Protein AF-A0A183JP90-F1 (afdb_monomer_lite)

Structure (mmCIF, N/CA/C/O backbone):
data_AF-A0A183JP90-F1
#
_entry.id   AF-A0A183JP90-F1
#
loop_
_atom_site.group_PDB
_atom_site.id
_atom_site.type_symbol
_atom_site.label_atom_id
_atom_site.label_alt_id
_atom_site.label_comp_id
_atom_site.label_asym_id
_atom_site.label_entity_id
_atom_site.label_seq_id
_atom_site.pdbx_PDB_ins_code
_atom_site.Cartn_x
_atom_site.Cartn_y
_atom_site.Cartn_z
_atom_site.occupancy
_atom_site.B_iso_or_equiv
_atom_site.auth_seq_id
_atom_site.auth_comp_id
_atom_site.auth_asym_id
_atom_site.auth_atom_id
_atom_site.pdbx_PDB_model_num
ATOM 1 N N . MET A 1 1 ? -12.881 -5.130 -2.004 1.00 90.31 1 MET A N 1
ATOM 2 C CA . MET A 1 1 ? -11.404 -5.110 -1.885 1.00 90.31 1 MET A CA 1
ATOM 3 C C . MET A 1 1 ? -10.787 -6.417 -2.361 1.00 90.31 1 MET A C 1
ATOM 5 O O . MET A 1 1 ? -10.060 -6.362 -3.336 1.00 90.31 1 MET A O 1
ATOM 9 N N . GLN A 1 2 ? -11.065 -7.565 -1.726 1.00 93.50 2 GLN A N 1
ATOM 10 C CA . GLN A 1 2 ? -10.444 -8.856 -2.083 1.00 93.50 2 GLN A CA 1
ATOM 11 C C . GLN A 1 2 ? -10.656 -9.222 -3.563 1.00 93.50 2 GLN A C 1
ATOM 13 O O . GLN A 1 2 ? -9.685 -9.434 -4.275 1.00 93.50 2 GLN A O 1
ATOM 18 N N . GLU A 1 3 ? -11.896 -9.174 -4.060 1.00 93.62 3 GLU A N 1
ATOM 19 C CA . GLU A 1 3 ? -12.197 -9.424 -5.482 1.00 93.62 3 GLU A CA 1
ATOM 20 C C . GLU A 1 3 ? -11.465 -8.458 -6.428 1.00 93.62 3 GLU A C 1
ATOM 22 O O . GLU A 1 3 ? -10.952 -8.864 -7.465 1.00 93.62 3 GLU A O 1
ATOM 27 N N . GLN A 1 4 ? -11.346 -7.181 -6.047 1.00 93.50 4 GLN A N 1
ATOM 28 C CA . GLN A 1 4 ? -10.624 -6.186 -6.846 1.00 93.50 4 GLN A CA 1
ATOM 29 C C . GLN A 1 4 ? -9.112 -6.442 -6.860 1.00 93.50 4 GLN A C 1
ATOM 31 O O . GLN A 1 4 ? -8.483 -6.248 -7.894 1.00 93.50 4 GLN A O 1
ATOM 36 N N . LEU A 1 5 ? -8.526 -6.878 -5.738 1.00 93.38 5 LEU A N 1
ATOM 37 C CA . LEU A 1 5 ? -7.118 -7.284 -5.669 1.00 93.38 5 LEU A CA 1
ATOM 38 C C . LEU A 1 5 ? -6.859 -8.544 -6.497 1.00 93.38 5 LEU A C 1
ATOM 40 O O . LEU A 1 5 ? -5.834 -8.611 -7.167 1.00 93.38 5 LEU A O 1
ATOM 44 N N . ALA A 1 6 ? -7.784 -9.508 -6.476 1.00 94.12 6 ALA A N 1
ATOM 45 C CA . ALA A 1 6 ? -7.700 -10.715 -7.293 1.00 94.12 6 ALA A CA 1
ATOM 46 C C . ALA A 1 6 ? -7.742 -10.379 -8.791 1.00 94.12 6 ALA A C 1
ATOM 48 O O . ALA A 1 6 ? -6.836 -10.780 -9.514 1.00 94.12 6 ALA A O 1
ATOM 49 N N . SER A 1 7 ? -8.715 -9.565 -9.226 1.00 95.56 7 SER A N 1
ATOM 50 C CA . SER A 1 7 ? -8.798 -9.071 -10.611 1.00 95.56 7 SER A CA 1
ATOM 51 C C . SER A 1 7 ? -7.534 -8.312 -11.010 1.00 95.56 7 SER A C 1
ATOM 53 O O . SER A 1 7 ? -6.961 -8.572 -12.058 1.00 95.56 7 SER A O 1
ATOM 55 N N . LEU A 1 8 ? -7.044 -7.407 -10.153 1.00 93.50 8 LEU A N 1
ATOM 56 C CA . LEU A 1 8 ? -5.834 -6.635 -10.440 1.00 93.50 8 LEU A CA 1
ATOM 57 C C . LEU A 1 8 ? -4.599 -7.533 -10.588 1.00 93.50 8 LEU A C 1
ATOM 59 O O . LEU A 1 8 ? -3.815 -7.326 -11.509 1.00 93.50 8 LEU A O 1
ATOM 63 N N . ALA A 1 9 ? -4.402 -8.489 -9.676 1.00 93.50 9 ALA A N 1
ATOM 64 C CA . ALA A 1 9 ? -3.244 -9.377 -9.705 1.00 93.50 9 ALA A CA 1
ATOM 65 C C . ALA A 1 9 ? -3.252 -10.278 -10.948 1.00 93.50 9 ALA A C 1
ATOM 67 O O . ALA A 1 9 ? -2.206 -10.438 -11.573 1.00 93.50 9 ALA A O 1
ATOM 68 N N . ASP A 1 10 ? -4.421 -10.808 -11.316 1.00 94.00 10 ASP A N 1
ATOM 69 C CA . ASP A 1 10 ? -4.608 -11.628 -12.515 1.00 94.00 10 ASP A CA 1
ATOM 70 C C . ASP A 1 10 ? -4.379 -10.819 -13.802 1.00 94.00 10 ASP A C 1
ATOM 72 O O . ASP A 1 10 ? -3.589 -11.211 -14.661 1.00 94.00 10 ASP A O 1
ATOM 76 N N . GLU A 1 11 ? -4.981 -9.630 -13.901 1.00 94.00 11 GLU A N 1
ATOM 77 C CA . GLU A 1 11 ? -4.802 -8.733 -15.047 1.00 94.00 11 GLU A CA 1
ATOM 78 C C . GLU A 1 11 ? -3.339 -8.325 -15.241 1.00 94.00 11 GLU A C 1
ATOM 80 O O . GLU A 1 11 ? -2.861 -8.258 -16.372 1.00 94.00 11 GLU A O 1
ATOM 85 N N . MET A 1 12 ? -2.626 -8.025 -14.151 1.00 91.25 12 MET A N 1
ATOM 86 C CA . MET A 1 12 ? -1.220 -7.629 -14.208 1.00 91.25 12 MET A CA 1
ATOM 87 C C . MET A 1 12 ? -0.303 -8.797 -14.591 1.00 91.25 12 MET A C 1
ATOM 89 O O . MET A 1 12 ? 0.654 -8.600 -15.332 1.00 91.25 12 MET A O 1
ATOM 93 N N . GLU A 1 13 ? -0.589 -10.021 -14.147 1.00 90.88 13 GLU A N 1
ATOM 94 C CA . GLU A 1 13 ? 0.207 -11.203 -14.506 1.00 90.88 13 GLU A CA 1
ATOM 95 C C . GLU A 1 13 ? 0.180 -11.504 -16.011 1.00 90.88 13 GLU A C 1
ATOM 97 O O . GLU A 1 13 ? 1.189 -11.929 -16.574 1.00 90.88 13 GLU A O 1
ATOM 102 N N . HIS A 1 14 ? -0.938 -11.211 -16.673 1.00 89.62 14 HIS A N 1
ATOM 103 C CA . HIS A 1 14 ? -1.120 -11.443 -18.105 1.00 89.62 14 HIS A CA 1
ATOM 104 C C . HIS A 1 14 ? -0.705 -10.252 -18.985 1.00 89.62 14 HIS A C 1
ATOM 106 O O . HIS A 1 14 ? -0.924 -10.276 -20.199 1.00 89.62 14 HIS A O 1
ATOM 112 N N . MET A 1 15 ? -0.109 -9.201 -18.413 1.00 89.69 15 MET A N 1
ATOM 113 C CA . MET A 1 15 ? 0.368 -8.067 -19.202 1.00 89.69 15 MET A CA 1
ATOM 114 C C . MET A 1 15 ? 1.579 -8.447 -20.060 1.00 89.69 15 MET A C 1
ATOM 116 O O . MET A 1 15 ? 2.548 -9.031 -19.576 1.00 89.69 15 MET A O 1
ATOM 120 N N . ASP A 1 16 ? 1.562 -8.043 -21.332 1.00 87.44 16 ASP A N 1
ATOM 121 C CA . ASP A 1 16 ? 2.736 -8.162 -22.195 1.00 87.44 16 ASP A CA 1
ATOM 122 C C . ASP A 1 16 ? 3.803 -7.140 -21.775 1.00 87.44 16 ASP A C 1
ATOM 124 O O . ASP A 1 16 ? 3.613 -5.924 -21.869 1.00 87.44 16 ASP A O 1
ATOM 128 N N . THR A 1 17 ? 4.933 -7.653 -21.287 1.00 89.94 17 THR A N 1
ATOM 129 C CA . THR A 1 17 ? 6.035 -6.853 -20.739 1.00 89.94 17 THR A CA 1
ATOM 130 C C . THR A 1 17 ? 7.253 -6.779 -21.661 1.00 89.94 17 THR A C 1
ATOM 132 O O . THR A 1 17 ? 8.272 -6.193 -21.289 1.00 89.94 17 THR A O 1
ATOM 135 N N . VAL A 1 18 ? 7.185 -7.361 -22.867 1.00 88.44 18 VAL A N 1
ATOM 136 C CA . VAL A 1 18 ? 8.340 -7.509 -23.774 1.00 88.44 18 VAL A CA 1
ATOM 137 C C . VAL A 1 18 ? 8.953 -6.162 -24.172 1.00 88.44 18 VAL A C 1
ATOM 139 O O . VAL A 1 18 ? 10.169 -6.064 -24.331 1.00 88.44 18 VAL A O 1
ATOM 142 N N . SER A 1 19 ? 8.136 -5.114 -24.290 1.00 90.56 19 SER A N 1
ATOM 143 C CA . SER A 1 19 ? 8.577 -3.767 -24.675 1.00 90.56 19 SER A CA 1
ATOM 144 C C . SER A 1 19 ? 9.138 -2.929 -23.519 1.00 90.56 19 SER A C 1
ATOM 146 O O . SER A 1 19 ? 9.597 -1.810 -23.744 1.00 90.56 19 SER A O 1
ATOM 148 N N . TRP A 1 20 ? 9.101 -3.431 -22.282 1.00 93.69 20 TRP A N 1
ATOM 149 C CA . TRP A 1 20 ? 9.455 -2.654 -21.094 1.00 93.69 20 TRP A CA 1
ATOM 150 C C . TRP A 1 20 ? 10.930 -2.787 -20.713 1.00 93.69 20 TRP A C 1
ATOM 152 O O . TRP A 1 20 ? 11.571 -3.828 -20.897 1.00 93.69 20 TRP A O 1
ATOM 162 N N . SER A 1 21 ? 11.459 -1.738 -20.078 1.00 94.88 21 SER A N 1
ATOM 163 C CA . SER A 1 21 ? 12.803 -1.765 -19.506 1.00 94.88 21 SER A CA 1
ATOM 164 C C . SER A 1 21 ? 12.927 -2.832 -18.408 1.00 94.88 21 SER A C 1
ATOM 166 O O . SER A 1 21 ? 11.944 -3.310 -17.831 1.00 94.88 21 SER A O 1
ATOM 168 N N . ALA A 1 22 ? 14.163 -3.215 -18.082 1.00 94.38 22 ALA A N 1
ATOM 169 C CA . ALA A 1 22 ? 14.412 -4.124 -16.964 1.00 94.38 22 ALA A CA 1
ATOM 170 C C . ALA A 1 22 ? 13.919 -3.544 -15.623 1.00 94.38 22 ALA A C 1
ATOM 172 O O . ALA A 1 22 ? 13.416 -4.290 -14.785 1.00 94.38 22 ALA A O 1
ATOM 173 N N . VAL A 1 23 ? 14.017 -2.220 -15.437 1.00 95.00 23 VAL A N 1
ATOM 174 C CA . VAL A 1 23 ? 13.545 -1.531 -14.225 1.00 95.00 23 VAL A CA 1
ATOM 175 C C . VAL A 1 23 ? 12.019 -1.579 -14.146 1.00 95.00 23 VAL A C 1
ATOM 177 O O . VAL A 1 23 ? 11.482 -1.986 -13.120 1.00 95.00 23 VAL A O 1
ATOM 180 N N . ALA A 1 24 ? 11.318 -1.263 -15.238 1.00 9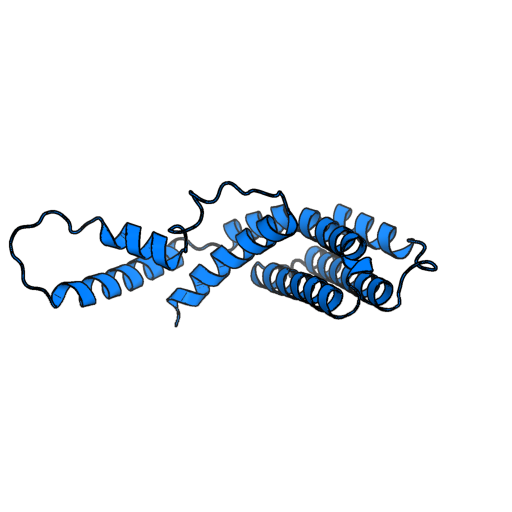4.31 24 ALA A N 1
ATOM 181 C CA . ALA A 1 24 ? 9.859 -1.321 -15.290 1.00 94.31 24 ALA A CA 1
ATOM 182 C C . ALA A 1 24 ? 9.318 -2.735 -15.033 1.00 94.31 24 ALA A C 1
ATOM 184 O O . ALA A 1 24 ? 8.385 -2.899 -14.248 1.00 94.31 24 ALA A O 1
ATOM 185 N N . ARG A 1 25 ? 9.935 -3.768 -15.628 1.00 95.06 25 ARG A N 1
ATOM 186 C CA . ARG A 1 25 ? 9.566 -5.174 -15.381 1.00 95.06 25 ARG A CA 1
ATOM 187 C C . ARG A 1 25 ? 9.783 -5.587 -13.932 1.00 95.06 25 ARG A C 1
ATOM 189 O O . ARG A 1 25 ? 8.914 -6.229 -13.351 1.00 95.06 25 ARG A O 1
ATOM 196 N N . PHE A 1 26 ? 10.907 -5.189 -13.337 1.00 95.38 26 PHE A N 1
ATOM 197 C CA . PHE A 1 26 ? 11.171 -5.445 -11.923 1.00 95.38 26 PHE A CA 1
ATOM 198 C C . PHE A 1 26 ? 10.089 -4.823 -11.034 1.00 95.38 26 PHE A C 1
ATOM 200 O O . PHE A 1 26 ? 9.496 -5.513 -10.207 1.00 95.38 26 PHE A O 1
ATOM 207 N N . VAL A 1 27 ? 9.782 -3.540 -11.238 1.00 95.31 27 VAL A N 1
ATOM 208 C CA . VAL A 1 27 ? 8.772 -2.845 -10.433 1.00 95.31 27 VAL A CA 1
ATOM 209 C C . VAL A 1 27 ? 7.384 -3.434 -10.652 1.00 95.31 27 VAL A C 1
ATOM 211 O O . VAL A 1 27 ? 6.648 -3.618 -9.688 1.00 95.31 27 VAL A O 1
ATOM 214 N N . HIS A 1 28 ? 7.036 -3.797 -11.885 1.00 95.12 28 HIS A N 1
ATOM 215 C CA . HIS A 1 28 ? 5.794 -4.501 -12.177 1.00 95.12 28 HIS A CA 1
ATOM 216 C C . HIS A 1 28 ? 5.665 -5.790 -11.351 1.00 95.12 28 HIS A C 1
ATOM 218 O O . HIS A 1 28 ? 4.675 -5.953 -10.638 1.00 95.12 28 HIS A O 1
ATOM 224 N N . CYS A 1 29 ? 6.686 -6.655 -11.363 1.00 95.38 29 CYS A N 1
ATOM 225 C CA . CYS A 1 29 ? 6.699 -7.872 -10.548 1.00 95.38 29 CYS A CA 1
ATOM 226 C C . CYS A 1 29 ? 6.542 -7.566 -9.051 1.00 95.38 29 CYS A C 1
ATOM 228 O O . CYS A 1 29 ? 5.784 -8.250 -8.364 1.00 95.38 29 CYS A O 1
ATOM 230 N N . GLN A 1 30 ? 7.196 -6.514 -8.546 1.00 96.50 30 GLN A N 1
ATOM 231 C CA . GLN A 1 30 ? 7.054 -6.092 -7.150 1.00 96.50 30 GLN A CA 1
ATOM 232 C C . GLN A 1 30 ? 5.623 -5.654 -6.816 1.00 96.50 30 GLN A C 1
ATOM 234 O O . GLN A 1 30 ? 5.093 -6.038 -5.774 1.00 96.50 30 GLN A O 1
ATOM 239 N N . VAL A 1 31 ? 4.968 -4.881 -7.689 1.00 95.69 31 VAL A N 1
ATOM 240 C CA . VAL A 1 31 ? 3.577 -4.451 -7.469 1.00 95.69 31 VAL A CA 1
ATOM 241 C C . VAL A 1 31 ? 2.623 -5.650 -7.505 1.00 95.69 31 VAL A C 1
ATOM 243 O O . VAL A 1 31 ? 1.752 -5.744 -6.642 1.00 95.69 31 VAL A O 1
ATOM 246 N N . VAL A 1 32 ? 2.814 -6.597 -8.432 1.00 96.06 32 VAL A N 1
ATOM 247 C CA . VAL A 1 32 ? 2.040 -7.854 -8.475 1.00 96.06 32 VAL A CA 1
ATOM 248 C C . VAL A 1 32 ? 2.217 -8.646 -7.181 1.00 96.06 32 VAL A C 1
ATOM 250 O O . VAL A 1 32 ? 1.238 -9.113 -6.598 1.00 96.06 32 VAL A O 1
ATOM 253 N N . GLN A 1 33 ? 3.450 -8.754 -6.684 1.00 96.12 33 GLN A N 1
ATOM 254 C CA . GLN A 1 33 ? 3.730 -9.462 -5.440 1.00 96.12 33 GLN A CA 1
ATOM 255 C C . GLN A 1 33 ? 3.079 -8.780 -4.230 1.00 96.12 33 GLN A C 1
ATOM 257 O O . GLN A 1 33 ? 2.496 -9.466 -3.391 1.00 96.12 33 GLN A O 1
ATOM 262 N N . HIS A 1 34 ? 3.107 -7.445 -4.157 1.00 96.12 34 HIS A N 1
ATOM 263 C CA . HIS A 1 34 ? 2.389 -6.697 -3.122 1.00 96.12 34 HIS A CA 1
ATOM 264 C C . HIS A 1 34 ? 0.873 -6.900 -3.204 1.00 96.12 34 HIS A C 1
ATOM 266 O O . HIS A 1 34 ? 0.236 -7.083 -2.170 1.00 96.12 34 HIS A O 1
ATOM 272 N N . ALA A 1 35 ? 0.287 -6.910 -4.406 1.00 96.44 35 ALA A N 1
ATOM 273 C CA . ALA A 1 35 ? -1.142 -7.163 -4.584 1.00 96.44 35 ALA A CA 1
ATOM 274 C C . ALA A 1 35 ? -1.537 -8.575 -4.111 1.00 96.44 35 ALA A C 1
ATOM 276 O O . ALA A 1 35 ? -2.548 -8.734 -3.424 1.00 96.44 35 ALA A O 1
ATOM 277 N N . ARG A 1 36 ? -0.713 -9.587 -4.416 1.00 96.38 36 ARG A N 1
ATOM 278 C CA . ARG A 1 36 ? -0.911 -10.979 -3.978 1.00 96.38 36 ARG A CA 1
ATOM 279 C C . ARG A 1 36 ? -0.781 -11.151 -2.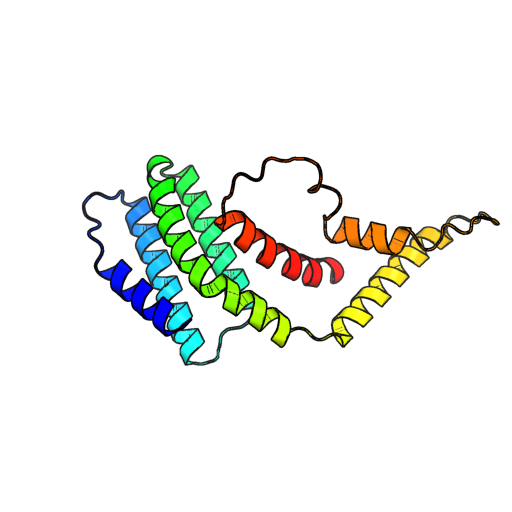470 1.00 96.38 36 ARG A C 1
ATOM 281 O O . ARG A 1 36 ? -1.660 -11.751 -1.858 1.00 96.38 36 ARG A O 1
ATOM 288 N N . ASP A 1 37 ? 0.272 -10.600 -1.870 1.00 96.81 37 ASP A N 1
ATOM 289 C CA . ASP A 1 37 ? 0.446 -10.631 -0.414 1.00 96.81 37 ASP A CA 1
ATOM 290 C C . ASP A 1 37 ? -0.714 -9.906 0.284 1.00 96.81 37 ASP A C 1
ATOM 292 O O . ASP A 1 37 ? -1.302 -10.437 1.226 1.00 96.81 37 ASP A O 1
ATOM 296 N N . CYS A 1 38 ? -1.136 -8.754 -0.250 1.00 96.00 38 CYS A N 1
ATOM 297 C CA . CYS A 1 38 ? -2.290 -8.018 0.261 1.00 96.00 38 CYS A CA 1
ATOM 298 C C . CYS A 1 38 ? -3.569 -8.848 0.210 1.00 96.00 38 CYS A C 1
ATOM 300 O O . CYS A 1 38 ? -4.339 -8.854 1.170 1.00 96.00 38 CYS A O 1
ATOM 302 N N . LEU A 1 39 ? -3.810 -9.541 -0.905 1.00 96.62 39 LEU A N 1
ATOM 303 C CA . LEU A 1 39 ? -4.966 -10.412 -1.064 1.00 96.62 39 LEU A CA 1
ATOM 304 C C . LEU A 1 39 ? -4.928 -11.556 -0.050 1.00 96.62 39 LEU A C 1
ATOM 306 O O . LEU A 1 39 ? -5.919 -11.789 0.639 1.00 96.62 39 LEU A O 1
ATOM 310 N N . GLN A 1 40 ? -3.787 -12.231 0.086 1.00 96.81 40 GLN A N 1
ATOM 311 C CA . GLN A 1 40 ? -3.621 -13.328 1.035 1.00 96.81 40 GLN A CA 1
ATOM 312 C C . GLN A 1 40 ? -3.840 -12.858 2.477 1.00 96.81 40 GLN A C 1
ATOM 314 O O . GLN A 1 40 ? -4.598 -13.474 3.223 1.00 96.81 40 GLN A O 1
ATOM 319 N N . LYS A 1 41 ? -3.233 -11.733 2.869 1.00 95.56 41 LYS A N 1
ATOM 320 C CA . LYS A 1 41 ? -3.429 -11.119 4.189 1.00 95.56 41 LYS A CA 1
ATOM 321 C C . LYS A 1 41 ? -4.891 -10.747 4.419 1.00 95.56 41 LYS A C 1
ATOM 323 O O . LYS A 1 41 ? -5.410 -10.992 5.506 1.00 95.56 41 LYS A O 1
ATOM 328 N N . ALA A 1 42 ? -5.562 -10.197 3.405 1.00 94.44 42 ALA A N 1
ATOM 329 C CA . ALA A 1 42 ? -6.970 -9.823 3.479 1.00 94.44 42 ALA A CA 1
ATOM 330 C C . ALA A 1 42 ? -7.895 -11.032 3.621 1.00 94.44 42 ALA A C 1
ATOM 332 O O . ALA A 1 42 ? -8.882 -10.948 4.344 1.00 94.44 42 ALA A O 1
ATOM 333 N N . LEU A 1 43 ? -7.607 -12.144 2.943 1.00 95.06 43 LEU A N 1
ATOM 334 C CA . LEU A 1 43 ? -8.368 -13.392 3.077 1.00 95.06 43 LEU A CA 1
ATOM 335 C C . LEU A 1 43 ? -8.160 -14.040 4.451 1.00 95.06 43 LEU A C 1
ATOM 337 O O . LEU A 1 43 ? -9.103 -14.582 5.018 1.00 95.06 43 LEU A O 1
ATOM 341 N N . SER A 1 44 ? -6.958 -13.921 5.014 1.00 95.00 44 SER A N 1
ATOM 342 C CA . SER A 1 44 ? -6.624 -14.433 6.348 1.00 95.00 44 SER A CA 1
ATOM 343 C C . SER A 1 44 ? -7.046 -13.512 7.501 1.00 95.00 44 SER A C 1
ATOM 345 O O . SER A 1 44 ? -6.822 -13.860 8.657 1.00 95.00 44 SER A O 1
ATOM 347 N N . GLY A 1 45 ? -7.599 -12.324 7.222 1.00 91.75 45 GLY A N 1
ATOM 348 C CA . GLY A 1 45 ? -7.958 -11.342 8.255 1.00 91.75 45 GLY A CA 1
ATOM 349 C C . GLY A 1 45 ? -6.761 -10.740 9.006 1.00 91.75 45 GLY A C 1
ATOM 350 O O . GLY A 1 45 ? -6.911 -10.297 10.137 1.00 91.75 45 GLY A O 1
ATOM 351 N N . LEU A 1 46 ? -5.569 -10.727 8.397 1.00 92.62 46 LEU A N 1
ATOM 352 C CA . LEU A 1 46 ? -4.306 -10.265 9.003 1.00 92.62 46 LEU A CA 1
ATOM 353 C C . LEU A 1 46 ? -3.891 -8.855 8.550 1.00 92.62 46 LEU A C 1
ATOM 355 O O . LEU A 1 46 ? -2.721 -8.480 8.653 1.00 92.62 46 LEU A O 1
ATOM 359 N N . VAL A 1 47 ? -4.822 -8.098 7.976 1.00 92.19 47 VAL A N 1
ATOM 360 C CA . VAL A 1 47 ? -4.575 -6.732 7.509 1.00 92.19 47 VAL A CA 1
ATOM 361 C C . VAL A 1 47 ? -4.753 -5.772 8.679 1.00 92.19 47 VAL A C 1
ATOM 363 O O . VAL A 1 47 ? -5.776 -5.822 9.353 1.00 92.19 47 VAL A O 1
ATOM 366 N N . THR A 1 48 ? -3.771 -4.896 8.881 1.00 89.50 48 THR A N 1
ATOM 367 C CA . THR A 1 48 ? -3.772 -3.842 9.909 1.00 89.50 48 THR A CA 1
ATOM 368 C C . THR A 1 48 ? -3.472 -2.479 9.285 1.00 89.50 48 THR A C 1
ATOM 370 O O . THR A 1 48 ? -2.969 -2.409 8.156 1.00 89.50 48 THR A O 1
ATOM 373 N N . CYS A 1 49 ? -3.706 -1.378 10.006 1.00 85.00 49 CYS A N 1
ATOM 374 C CA . CYS A 1 49 ? -3.320 -0.045 9.513 1.00 85.00 49 CYS A CA 1
ATOM 375 C C . CYS A 1 49 ? -1.818 0.054 9.241 1.00 85.00 49 CYS A C 1
ATOM 377 O O . CYS A 1 49 ? -1.389 0.600 8.222 1.00 85.00 49 CYS A O 1
ATOM 379 N N . ARG A 1 50 ? -1.012 -0.539 10.129 1.00 82.94 50 ARG A N 1
ATOM 380 C CA . ARG A 1 50 ? 0.445 -0.587 9.990 1.00 82.94 50 ARG A CA 1
ATOM 381 C C . ARG A 1 50 ? 0.874 -1.312 8.715 1.00 82.94 50 ARG A C 1
ATOM 383 O O . ARG A 1 50 ? 1.772 -0.840 8.027 1.00 82.94 50 ARG A O 1
ATOM 390 N N . TYR A 1 51 ? 0.212 -2.414 8.373 1.00 89.50 51 TYR A N 1
ATOM 391 C CA . TYR A 1 51 ? 0.493 -3.143 7.138 1.00 89.50 51 TYR A CA 1
ATOM 392 C C . TYR A 1 51 ? 0.259 -2.279 5.889 1.00 89.50 51 TYR A C 1
ATOM 394 O O . TYR A 1 51 ? 1.121 -2.213 5.011 1.00 89.50 51 TYR A O 1
ATOM 402 N N . PHE A 1 52 ? -0.875 -1.572 5.813 1.00 88.44 52 PHE A N 1
ATOM 403 C CA . PHE A 1 52 ? -1.153 -0.678 4.685 1.00 88.44 52 PHE A CA 1
ATOM 404 C C . PHE A 1 52 ? -0.174 0.495 4.604 1.00 88.44 52 PHE A C 1
ATOM 406 O O . PHE A 1 52 ? 0.207 0.895 3.500 1.00 88.44 52 PHE A O 1
ATOM 413 N N . TYR A 1 53 ? 0.262 1.021 5.749 1.00 83.19 53 TYR A N 1
ATOM 414 C CA . TYR A 1 53 ? 1.295 2.049 5.805 1.00 83.19 53 TYR A CA 1
ATOM 415 C C . TYR A 1 53 ? 2.628 1.540 5.238 1.00 83.19 53 TYR A C 1
ATOM 417 O O . TYR A 1 53 ? 3.156 2.136 4.298 1.00 83.19 53 TYR A O 1
ATOM 425 N N . GLU A 1 54 ? 3.133 0.407 5.736 1.00 87.12 54 GLU A N 1
ATOM 426 C CA . GLU A 1 54 ? 4.402 -0.185 5.284 1.00 87.12 54 GLU A CA 1
ATOM 427 C C . GLU A 1 54 ? 4.358 -0.515 3.784 1.00 87.12 54 GLU A C 1
ATOM 429 O O . GLU A 1 54 ? 5.299 -0.236 3.041 1.00 87.12 54 GLU A O 1
ATOM 434 N N . MET A 1 55 ? 3.229 -1.036 3.296 1.00 90.12 55 MET A N 1
ATOM 435 C CA . MET A 1 55 ? 3.021 -1.268 1.867 1.00 90.12 55 MET A CA 1
ATOM 436 C C . MET A 1 55 ? 3.084 0.028 1.053 1.00 90.12 55 MET A C 1
ATOM 438 O O . MET A 1 55 ? 3.764 0.082 0.030 1.00 90.12 55 MET A O 1
ATOM 442 N N . THR A 1 56 ? 2.392 1.075 1.498 1.00 86.81 56 THR A N 1
ATOM 443 C CA . THR A 1 56 ? 2.346 2.369 0.803 1.00 86.81 56 THR A CA 1
ATOM 444 C C . THR A 1 56 ? 3.726 3.036 0.764 1.00 86.81 56 THR A C 1
ATOM 446 O O . THR A 1 56 ? 4.107 3.625 -0.252 1.00 86.81 56 THR A O 1
ATOM 449 N N . GLU A 1 57 ? 4.513 2.898 1.833 1.00 86.25 57 GLU A N 1
ATOM 450 C CA . GLU A 1 57 ? 5.897 3.370 1.895 1.00 86.25 57 GLU A CA 1
ATOM 451 C C . GLU A 1 57 ? 6.797 2.608 0.911 1.00 86.25 57 GLU A C 1
ATOM 453 O O . GLU A 1 57 ? 7.525 3.227 0.132 1.00 86.25 57 GLU A O 1
ATOM 458 N N . ASN A 1 58 ? 6.705 1.276 0.887 1.00 90.94 58 ASN A N 1
ATOM 459 C CA . ASN A 1 58 ? 7.470 0.438 -0.038 1.00 90.94 58 ASN A CA 1
ATOM 460 C C . ASN A 1 58 ? 7.151 0.771 -1.502 1.00 90.94 58 ASN A C 1
ATOM 462 O O . ASN A 1 58 ? 8.057 0.938 -2.318 1.00 90.94 58 ASN A O 1
ATOM 466 N N . LEU A 1 59 ? 5.869 0.950 -1.827 1.00 91.81 59 LEU A N 1
ATOM 467 C CA . LEU A 1 59 ? 5.431 1.368 -3.158 1.00 91.81 59 LEU A CA 1
ATOM 468 C C . LEU A 1 59 ? 5.948 2.766 -3.532 1.00 91.81 59 LEU A C 1
ATOM 470 O O . LEU A 1 59 ? 6.340 2.990 -4.675 1.00 91.81 59 LEU A O 1
ATOM 474 N N . SER A 1 60 ? 5.991 3.699 -2.577 1.00 88.88 60 SER A N 1
ATOM 475 C CA . SER A 1 60 ? 6.530 5.048 -2.803 1.00 88.88 60 SER A CA 1
ATOM 476 C C . SER A 1 60 ? 8.040 5.021 -3.059 1.00 88.88 60 SER A C 1
ATOM 478 O O . SER A 1 60 ? 8.517 5.696 -3.972 1.00 88.88 60 SER A O 1
ATOM 480 N N . LYS A 1 61 ? 8.783 4.191 -2.313 1.00 90.44 61 LYS A N 1
ATOM 481 C CA . LYS A 1 61 ? 10.219 3.957 -2.534 1.00 90.44 61 LYS A CA 1
ATOM 482 C C . LYS A 1 61 ? 10.489 3.381 -3.923 1.00 90.44 61 LYS A C 1
ATOM 484 O O . LYS A 1 61 ? 11.349 3.898 -4.621 1.00 90.44 61 LYS A O 1
ATOM 489 N N . LEU A 1 62 ? 9.693 2.409 -4.382 1.00 93.19 62 LEU A N 1
ATOM 490 C CA . LEU A 1 62 ? 9.823 1.856 -5.739 1.00 93.19 62 LEU A CA 1
ATOM 491 C C . LEU A 1 62 ? 9.664 2.924 -6.833 1.00 93.19 62 LEU A C 1
ATOM 493 O O . LEU A 1 62 ? 10.389 2.899 -7.831 1.00 93.19 62 LEU A O 1
ATOM 497 N N . VAL A 1 63 ? 8.735 3.870 -6.660 1.00 91.50 63 VAL A N 1
ATOM 498 C CA . VAL A 1 63 ? 8.557 4.988 -7.603 1.00 91.50 63 VAL A CA 1
ATOM 499 C C . VAL A 1 63 ? 9.775 5.916 -7.589 1.00 91.50 63 VAL A C 1
ATOM 501 O O . VAL A 1 63 ? 10.235 6.323 -8.655 1.00 91.50 63 VAL A O 1
ATOM 504 N N . GLU A 1 64 ? 10.325 6.237 -6.417 1.00 90.25 64 GLU A N 1
ATOM 505 C CA . GLU A 1 64 ? 11.506 7.104 -6.315 1.00 90.25 64 GLU A CA 1
ATOM 506 C C . GLU A 1 64 ? 12.771 6.431 -6.873 1.00 90.25 64 GLU A C 1
ATOM 508 O O . GLU A 1 64 ? 13.511 7.033 -7.652 1.00 90.25 64 GLU A O 1
ATOM 513 N N . ASP A 1 65 ? 12.971 5.148 -6.581 1.00 93.50 65 ASP A N 1
ATOM 514 C CA . ASP A 1 65 ? 14.072 4.351 -7.130 1.00 93.50 65 ASP A CA 1
ATOM 515 C C . ASP A 1 65 ? 13.978 4.246 -8.656 1.00 93.50 65 ASP A C 1
ATOM 517 O O . ASP A 1 65 ? 14.983 4.310 -9.363 1.00 93.50 65 ASP A O 1
ATOM 521 N N . THR A 1 66 ? 12.762 4.145 -9.198 1.00 93.75 66 THR A N 1
ATOM 522 C CA . THR A 1 66 ? 12.550 4.206 -10.650 1.00 93.75 66 THR A CA 1
ATOM 523 C C . THR A 1 66 ? 12.958 5.570 -11.197 1.00 93.75 66 THR A C 1
ATOM 525 O O . THR A 1 66 ? 13.566 5.639 -12.258 1.00 93.75 66 THR A O 1
ATOM 528 N N . ARG A 1 67 ? 12.695 6.665 -10.475 1.00 91.75 67 ARG A N 1
ATOM 529 C CA . ARG A 1 67 ? 12.969 8.023 -10.967 1.00 91.75 67 ARG A CA 1
ATOM 530 C C . ARG A 1 67 ? 14.465 8.253 -11.121 1.00 91.75 67 ARG A C 1
ATOM 532 O O . ARG A 1 67 ? 14.886 8.917 -12.062 1.00 91.75 67 ARG A O 1
ATOM 539 N N . THR A 1 68 ? 15.250 7.699 -10.203 1.00 93.50 68 THR A N 1
ATOM 540 C CA . THR A 1 68 ? 16.712 7.811 -10.224 1.00 93.50 68 THR A CA 1
ATOM 541 C C . THR A 1 68 ? 17.362 6.898 -11.263 1.00 93.50 68 THR A C 1
ATOM 543 O O . THR A 1 68 ? 18.411 7.248 -11.799 1.00 93.50 68 THR A O 1
ATOM 546 N N . ARG A 1 69 ? 16.756 5.742 -11.568 1.00 94.38 69 ARG A N 1
ATOM 547 C CA . ARG A 1 69 ? 17.351 4.715 -12.440 1.00 94.38 69 ARG A CA 1
ATOM 548 C C . ARG A 1 69 ? 16.845 4.728 -13.880 1.00 94.38 69 ARG A C 1
ATOM 550 O O . ARG A 1 69 ? 17.601 4.371 -14.775 1.00 94.38 69 ARG A O 1
ATOM 557 N N . ASP A 1 70 ? 15.577 5.066 -14.088 1.00 94.06 70 ASP A N 1
ATOM 558 C CA . ASP A 1 70 ? 14.886 4.996 -15.377 1.00 94.06 70 ASP A CA 1
ATOM 559 C C . ASP A 1 70 ? 13.656 5.925 -15.394 1.00 94.06 70 ASP A C 1
ATOM 561 O O . ASP A 1 70 ? 12.507 5.504 -15.216 1.00 94.06 70 ASP A O 1
ATOM 565 N 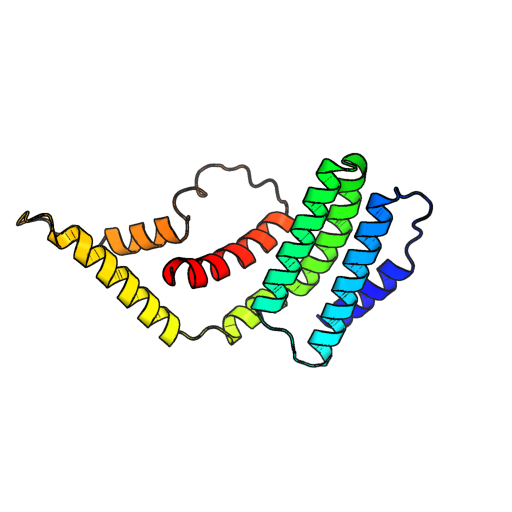N . ALA A 1 71 ? 13.910 7.223 -15.573 1.00 93.75 71 ALA A N 1
ATOM 566 C CA . ALA A 1 71 ? 12.880 8.25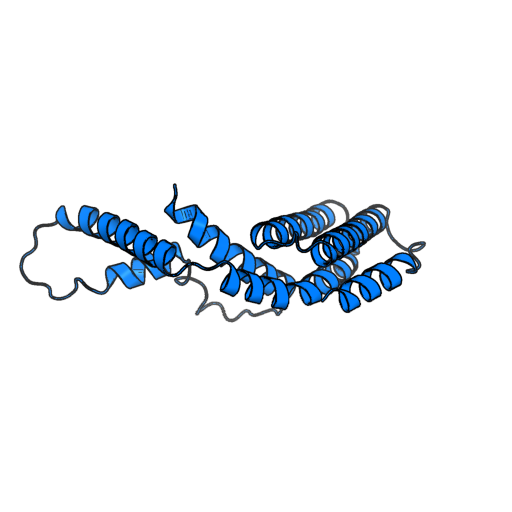8 -15.516 1.00 93.75 71 ALA A CA 1
ATOM 567 C C . ALA A 1 71 ? 11.789 8.095 -16.592 1.00 93.75 71 ALA A C 1
ATOM 569 O O . ALA A 1 71 ? 10.636 8.452 -16.341 1.00 93.75 71 ALA A O 1
ATOM 570 N N . ASP A 1 72 ? 12.116 7.512 -17.747 1.00 93.56 72 ASP A N 1
ATOM 571 C CA . ASP A 1 72 ? 11.170 7.301 -18.849 1.00 93.56 72 ASP A CA 1
ATOM 572 C C . ASP A 1 72 ? 10.095 6.260 -18.497 1.00 93.56 72 ASP A C 1
ATOM 574 O O . ASP A 1 72 ? 8.961 6.336 -18.974 1.00 93.56 72 ASP A O 1
ATOM 578 N N . SER A 1 73 ? 10.406 5.333 -17.585 1.00 93.31 73 SER A N 1
ATOM 579 C CA . SER A 1 73 ? 9.470 4.315 -17.093 1.00 93.31 73 SER A CA 1
ATOM 580 C C . SER A 1 73 ? 8.549 4.802 -15.969 1.00 93.31 73 SER A C 1
ATOM 582 O O . SER A 1 73 ? 7.614 4.091 -15.587 1.00 93.31 73 SER A O 1
ATOM 584 N N . ILE A 1 74 ? 8.754 6.013 -15.435 1.00 93.00 74 ILE A N 1
ATOM 585 C CA . ILE A 1 74 ? 7.955 6.553 -14.323 1.00 93.00 74 ILE A CA 1
ATOM 586 C C . ILE A 1 74 ? 6.450 6.596 -14.606 1.00 93.00 74 ILE A C 1
ATOM 588 O O . ILE A 1 74 ? 5.690 6.151 -13.742 1.00 93.00 74 ILE A O 1
ATOM 592 N N . PRO A 1 75 ? 5.969 7.086 -15.766 1.00 91.94 75 PRO A N 1
ATOM 593 C CA . PRO A 1 75 ? 4.533 7.142 -16.041 1.00 91.94 75 PRO A CA 1
ATOM 594 C C . PRO A 1 75 ? 3.873 5.758 -15.988 1.00 91.94 75 PRO A C 1
ATOM 596 O O . PRO A 1 75 ? 2.767 5.603 -15.461 1.00 91.94 75 PRO A O 1
ATOM 599 N N . LEU A 1 76 ? 4.580 4.739 -16.482 1.00 93.00 76 LEU A N 1
ATOM 600 C CA . LEU A 1 76 ? 4.131 3.351 -16.466 1.00 93.00 76 LEU A CA 1
ATOM 601 C C . LEU A 1 76 ? 4.104 2.794 -15.035 1.00 93.00 76 LEU A C 1
ATOM 603 O O . LEU A 1 76 ? 3.075 2.296 -14.581 1.00 93.00 76 LEU A O 1
ATOM 607 N N . VAL A 1 77 ? 5.198 2.956 -14.289 1.00 92.62 77 VAL A N 1
ATOM 608 C CA . VAL A 1 77 ? 5.314 2.492 -12.898 1.00 92.62 77 VAL A CA 1
ATOM 609 C C . VAL A 1 77 ? 4.267 3.140 -11.989 1.00 92.62 77 VAL A C 1
ATOM 611 O O . VAL A 1 77 ? 3.580 2.447 -11.234 1.00 92.62 77 VAL A O 1
ATOM 614 N N . VAL A 1 78 ? 4.079 4.458 -12.096 1.00 90.81 78 VAL A N 1
ATOM 615 C CA . VAL A 1 78 ? 3.059 5.190 -11.330 1.00 90.81 78 VAL A CA 1
ATOM 616 C C . VAL A 1 78 ? 1.659 4.661 -11.635 1.00 90.81 78 VAL A C 1
ATOM 618 O O . VAL A 1 78 ? 0.822 4.615 -10.733 1.00 90.81 78 VAL A O 1
ATOM 621 N N . THR A 1 79 ? 1.398 4.217 -12.867 1.00 91.25 79 THR A N 1
ATOM 622 C CA . THR A 1 79 ? 0.107 3.627 -13.239 1.00 91.25 79 THR A CA 1
ATOM 623 C C . THR A 1 79 ? -0.166 2.343 -12.452 1.00 91.25 79 THR A C 1
ATOM 625 O O . THR A 1 79 ? -1.242 2.217 -11.867 1.00 91.25 79 THR A O 1
ATOM 628 N N . PHE A 1 80 ? 0.802 1.427 -12.352 1.00 92.69 80 PHE A N 1
ATOM 629 C CA . PHE A 1 80 ? 0.649 0.191 -11.568 1.00 92.69 80 PHE A CA 1
ATOM 630 C C . PHE A 1 80 ? 0.426 0.471 -10.086 1.00 92.69 80 PHE A C 1
ATOM 632 O O . PHE A 1 80 ? -0.543 -0.003 -9.490 1.00 92.69 80 PHE A O 1
ATOM 639 N N . VAL A 1 81 ? 1.290 1.303 -9.506 1.00 91.88 81 VAL A N 1
ATOM 640 C CA . VAL A 1 81 ? 1.231 1.640 -8.084 1.00 91.88 81 VAL A CA 1
ATOM 641 C C . VAL A 1 81 ? -0.094 2.324 -7.743 1.00 91.88 81 VAL A C 1
ATOM 643 O O . VAL A 1 81 ? -0.748 1.978 -6.759 1.00 91.88 81 VAL A O 1
ATOM 646 N N . ARG A 1 82 ? -0.550 3.256 -8.587 1.00 88.62 82 ARG A N 1
ATOM 647 C CA . ARG A 1 82 ? -1.817 3.964 -8.385 1.00 88.62 82 ARG A CA 1
ATOM 648 C C . ARG A 1 82 ? -3.021 3.025 -8.425 1.00 88.62 82 ARG A C 1
ATOM 650 O O . ARG A 1 82 ? -3.941 3.223 -7.635 1.00 88.62 82 ARG A O 1
ATOM 657 N N . ARG A 1 83 ? -3.036 2.028 -9.317 1.00 92.31 83 ARG A N 1
ATOM 658 C CA . ARG A 1 83 ? -4.125 1.036 -9.388 1.00 92.31 83 ARG A CA 1
ATOM 659 C C . ARG A 1 83 ? -4.244 0.245 -8.086 1.00 92.31 83 ARG A C 1
ATOM 661 O O . ARG A 1 83 ? -5.350 0.122 -7.567 1.00 92.31 83 ARG A O 1
ATOM 668 N N . LEU A 1 84 ? -3.123 -0.215 -7.527 1.00 92.31 84 LEU A N 1
ATOM 669 C CA . LEU A 1 84 ? -3.112 -0.922 -6.244 1.00 92.31 84 LEU A CA 1
ATOM 670 C C . LEU A 1 84 ? -3.560 -0.013 -5.089 1.00 92.31 84 LEU A C 1
ATOM 672 O O . LEU A 1 84 ? -4.460 -0.373 -4.329 1.00 92.31 84 LEU A O 1
ATOM 676 N N . LEU A 1 85 ? -2.999 1.197 -5.001 1.00 88.19 85 LEU A N 1
ATOM 677 C CA . LEU A 1 85 ? -3.341 2.158 -3.948 1.00 88.19 85 LEU A CA 1
ATOM 678 C C . LEU A 1 85 ? -4.818 2.557 -3.965 1.00 88.19 85 LEU A C 1
ATOM 680 O O . LEU A 1 85 ? -5.424 2.717 -2.911 1.00 88.19 85 LEU A O 1
ATOM 684 N N . LEU A 1 86 ? -5.424 2.666 -5.149 1.00 87.88 86 LEU A N 1
ATOM 685 C CA . LEU A 1 86 ? -6.852 2.944 -5.294 1.00 87.88 86 LEU A CA 1
ATOM 686 C C . LEU A 1 86 ? -7.740 1.874 -4.651 1.00 87.88 86 LEU A C 1
ATOM 688 O O . LEU A 1 86 ? -8.753 2.212 -4.039 1.00 87.88 86 LEU A O 1
ATOM 692 N N . ILE A 1 87 ? -7.364 0.600 -4.773 1.00 89.81 87 ILE A N 1
ATOM 693 C CA . ILE A 1 87 ? -8.132 -0.514 -4.208 1.00 89.81 87 ILE A CA 1
ATOM 694 C C . ILE A 1 87 ? -8.040 -0.514 -2.680 1.00 89.81 87 ILE A C 1
ATOM 696 O O . ILE A 1 87 ? -9.048 -0.746 -2.008 1.00 89.81 87 ILE A O 1
ATOM 700 N N . ILE A 1 88 ? -6.856 -0.227 -2.127 1.00 88.62 88 ILE A N 1
ATOM 701 C CA . ILE A 1 88 ? -6.629 -0.259 -0.675 1.00 88.62 88 ILE A CA 1
ATOM 702 C C . ILE A 1 88 ? -7.004 1.049 0.036 1.00 88.62 88 ILE A C 1
ATOM 704 O O . ILE A 1 88 ? -7.233 1.021 1.240 1.00 88.62 88 ILE A O 1
ATOM 708 N N . ALA A 1 89 ? -7.136 2.179 -0.670 1.00 84.25 89 ALA A N 1
ATOM 709 C CA . ALA A 1 89 ? -7.343 3.498 -0.057 1.00 84.25 89 ALA A CA 1
ATOM 710 C C . ALA A 1 89 ? -8.567 3.566 0.870 1.00 84.25 89 ALA A C 1
ATOM 712 O O . ALA A 1 89 ? -8.487 4.071 1.988 1.00 84.25 89 ALA A O 1
ATOM 713 N N . ARG A 1 90 ? -9.724 3.066 0.418 1.00 83.62 90 ARG A N 1
ATOM 714 C CA . ARG A 1 90 ? -10.947 3.066 1.236 1.00 83.62 90 ARG A CA 1
ATOM 715 C C . ARG A 1 90 ? -10.871 2.053 2.391 1.00 83.62 90 ARG A C 1
ATOM 717 O O . ARG A 1 90 ? -11.179 2.453 3.509 1.00 83.62 90 ARG A O 1
ATOM 724 N N . PRO A 1 91 ? -10.466 0.789 2.168 1.00 86.06 91 PRO A N 1
ATOM 725 C CA . PRO A 1 91 ? -10.228 -0.171 3.244 1.00 86.06 91 PRO A CA 1
ATOM 726 C C . PRO A 1 91 ? -9.249 0.317 4.309 1.00 86.06 91 PRO A C 1
ATOM 728 O O . PRO A 1 91 ? -9.537 0.146 5.484 1.00 86.06 91 PRO A O 1
ATOM 731 N N . ALA A 1 92 ? -8.149 0.966 3.923 1.00 86.06 92 ALA A N 1
ATOM 732 C CA . ALA A 1 92 ? -7.171 1.501 4.863 1.00 86.06 92 ALA A CA 1
ATOM 733 C C . ALA A 1 92 ? -7.781 2.576 5.772 1.00 86.06 92 ALA A C 1
ATOM 735 O O . ALA A 1 92 ? -7.655 2.480 6.986 1.00 86.06 92 ALA A O 1
ATOM 736 N N . ARG A 1 93 ? -8.533 3.528 5.202 1.00 79.25 93 ARG A N 1
ATOM 737 C CA . ARG A 1 93 ? -9.246 4.560 5.979 1.00 79.25 93 ARG A CA 1
ATOM 738 C C . ARG A 1 93 ? -10.313 3.976 6.907 1.00 79.25 93 ARG A C 1
ATOM 740 O O . ARG A 1 93 ? -10.492 4.447 8.019 1.00 79.25 93 ARG A O 1
ATOM 747 N N . LEU A 1 94 ? -11.052 2.962 6.453 1.00 82.25 94 LEU A N 1
ATOM 748 C CA . LEU A 1 94 ? -12.061 2.307 7.293 1.00 82.25 94 LEU A CA 1
ATOM 749 C C . LEU A 1 94 ? -11.415 1.510 8.427 1.00 82.25 94 LEU A C 1
ATOM 751 O O . LEU A 1 94 ? -11.894 1.568 9.553 1.00 82.25 94 LEU A O 1
ATOM 755 N N . LEU A 1 95 ? -10.339 0.781 8.130 1.00 83.38 95 LEU A N 1
ATOM 756 C CA . LEU A 1 95 ? -9.592 0.009 9.116 1.00 83.38 95 LEU A CA 1
ATOM 757 C C . LEU A 1 95 ? -8.964 0.918 10.171 1.00 83.38 95 LEU A C 1
ATOM 759 O O . LEU A 1 95 ? -8.993 0.591 11.347 1.00 83.38 95 LEU A O 1
ATOM 763 N N . GLU A 1 96 ? -8.500 2.093 9.763 1.00 74.25 96 GLU A N 1
ATOM 764 C CA . GLU A 1 96 ? -8.035 3.140 10.666 1.00 74.25 96 GLU A CA 1
ATOM 765 C C . GLU A 1 96 ? -9.124 3.593 11.631 1.00 74.25 96 GLU A C 1
ATOM 767 O O . GLU A 1 96 ? -8.877 3.651 12.830 1.00 74.25 96 GLU A O 1
ATOM 772 N N . CYS A 1 97 ? -10.346 3.832 11.150 1.00 79.31 97 CYS A N 1
ATOM 773 C CA . CYS A 1 97 ? -11.468 4.147 12.034 1.00 79.31 97 CYS A CA 1
ATOM 774 C C . CYS A 1 97 ? -11.827 2.994 12.985 1.00 79.31 97 CYS A C 1
ATOM 776 O O . CYS A 1 97 ? -12.334 3.251 14.072 1.00 79.31 97 CYS A O 1
ATOM 778 N N . LEU A 1 98 ? -11.607 1.741 12.579 1.00 82.81 98 LEU A N 1
ATOM 779 C CA . LEU A 1 98 ? -11.889 0.563 13.405 1.00 82.81 98 LEU A CA 1
ATOM 780 C C . LEU A 1 98 ? -10.801 0.305 14.455 1.00 82.81 98 LEU A C 1
ATOM 782 O O . LEU A 1 98 ? -11.117 -0.124 15.559 1.00 82.81 98 LEU A O 1
ATOM 786 N N . GLU A 1 99 ? -9.536 0.555 14.117 1.00 82.31 99 GLU A N 1
ATOM 787 C CA . GLU A 1 99 ? -8.392 0.447 15.033 1.00 82.31 99 GLU A CA 1
ATOM 788 C C . GLU A 1 99 ? -8.200 1.709 15.897 1.00 82.31 99 GLU A C 1
ATOM 790 O O . GLU A 1 99 ? -7.327 1.733 16.766 1.00 82.31 99 GLU A O 1
ATOM 795 N N . PHE A 1 100 ? -8.983 2.765 15.662 1.00 77.94 100 PHE A N 1
ATOM 796 C CA . PHE A 1 100 ? -8.940 4.000 16.437 1.00 77.94 100 PHE A CA 1
ATOM 797 C C . PHE A 1 100 ? -9.597 3.819 17.812 1.00 77.94 100 PHE A C 1
ATOM 799 O O . PHE A 1 100 ? -10.800 3.576 17.909 1.00 77.94 100 PHE A O 1
ATOM 806 N N . ASP A 1 101 ? -8.817 4.016 18.877 1.00 75.69 101 ASP A N 1
ATOM 807 C CA . ASP A 1 101 ? -9.327 4.131 20.243 1.00 75.69 101 ASP A CA 1
ATOM 808 C C . ASP A 1 101 ? -9.407 5.615 20.654 1.00 75.69 101 ASP A C 1
ATOM 810 O O . ASP A 1 101 ? -8.369 6.276 20.789 1.00 75.69 101 ASP A O 1
ATOM 814 N N . PRO A 1 102 ? -10.615 6.167 20.893 1.00 73.06 102 PRO A N 1
ATOM 815 C CA . PRO A 1 102 ? -10.759 7.547 21.347 1.00 73.06 102 PRO A CA 1
ATOM 816 C C . PRO A 1 102 ? -10.054 7.803 22.684 1.00 73.06 102 PRO A C 1
ATOM 818 O O . PRO A 1 102 ? -9.605 8.920 22.928 1.00 73.06 102 PRO A O 1
ATOM 821 N N . SER A 1 103 ? -9.927 6.795 23.547 1.00 77.75 103 SER A N 1
ATOM 822 C CA . SER A 1 103 ? -9.317 6.937 24.874 1.00 77.75 103 SER A CA 1
ATOM 823 C C . SER A 1 103 ? -7.818 7.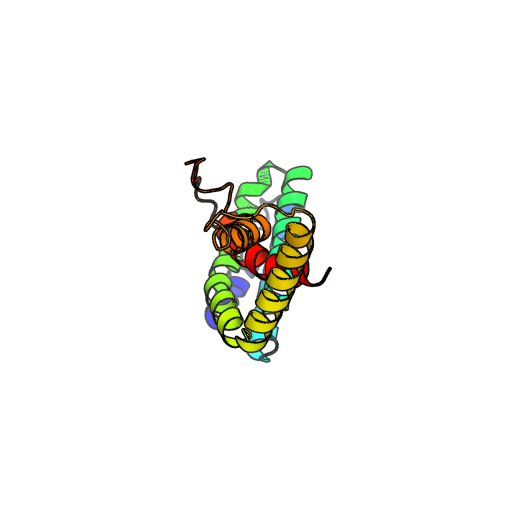224 24.768 1.00 77.75 103 SER A C 1
ATOM 825 O O . SER A 1 103 ? -7.329 8.164 25.396 1.00 77.75 103 SER A O 1
ATOM 827 N N . GLU A 1 104 ? -7.107 6.468 23.922 1.00 72.38 104 GLU A N 1
ATOM 828 C CA . GLU A 1 104 ? -5.690 6.696 23.596 1.00 72.38 104 GLU A CA 1
ATOM 829 C C . GLU A 1 104 ? -5.491 8.108 23.023 1.00 72.38 104 GLU A C 1
ATOM 831 O O . GLU A 1 104 ? -4.560 8.821 23.401 1.00 72.38 104 GLU A O 1
ATOM 836 N N . PHE A 1 105 ? -6.411 8.556 22.164 1.00 68.81 105 PHE A N 1
ATOM 837 C CA . PHE A 1 105 ? -6.380 9.903 21.599 1.00 68.81 105 PHE A CA 1
ATOM 838 C C . PHE A 1 105 ? -6.570 11.004 22.657 1.00 68.81 105 PHE A C 1
ATOM 840 O O . PHE A 1 105 ? -5.839 11.994 22.646 1.00 68.81 105 PHE A O 1
ATOM 847 N N . TYR A 1 106 ? -7.500 10.847 23.604 1.00 72.44 106 TYR A N 1
ATOM 848 C CA . TYR A 1 106 ? -7.686 11.829 24.682 1.00 72.44 106 TYR A CA 1
ATOM 849 C C . TYR A 1 106 ? -6.485 11.895 25.632 1.00 72.44 106 TYR A C 1
ATOM 851 O O . TYR A 1 106 ? -6.067 12.993 25.995 1.00 72.44 106 TYR A O 1
ATOM 859 N N . GLN A 1 107 ? -5.885 10.753 25.977 1.00 71.81 107 GLN A N 1
ATOM 860 C CA . GLN A 1 107 ? -4.647 10.715 26.766 1.00 71.81 107 GLN A CA 1
ATOM 861 C C . GLN A 1 107 ? -3.498 11.416 26.035 1.00 71.81 107 GLN A C 1
ATOM 863 O O . GLN A 1 107 ? -2.756 12.202 26.621 1.00 71.81 107 GLN A O 1
ATOM 868 N N . MET A 1 108 ? -3.380 11.181 24.729 1.00 66.19 108 MET A N 1
ATOM 869 C CA . MET A 1 108 ? -2.398 11.840 23.873 1.00 66.19 108 MET A CA 1
ATOM 870 C C . MET A 1 108 ? -2.587 13.367 23.861 1.00 66.19 108 MET A C 1
ATOM 872 O O . MET A 1 108 ? -1.614 14.114 23.996 1.00 66.19 108 MET A O 1
ATOM 876 N N . LEU A 1 109 ? -3.831 13.847 23.761 1.00 67.44 109 LEU A N 1
ATOM 877 C CA . LEU A 1 109 ? -4.141 15.276 23.850 1.00 67.44 109 LEU A CA 1
ATOM 878 C C . LEU A 1 109 ? -3.797 15.869 25.221 1.00 67.44 109 LEU A C 1
ATOM 880 O O . LEU A 1 109 ? -3.247 16.967 25.278 1.00 67.44 109 LEU A O 1
ATOM 884 N N . GLU A 1 110 ? -4.072 15.153 26.309 1.00 69.75 110 GLU A N 1
ATOM 885 C CA . GLU A 1 110 ? -3.755 15.601 27.668 1.00 69.75 110 GLU A CA 1
ATOM 886 C C . GLU A 1 110 ? -2.237 15.745 27.885 1.00 69.75 110 GLU A C 1
ATOM 888 O O . GLU A 1 110 ? -1.770 16.747 28.433 1.00 69.75 110 GLU A O 1
ATOM 893 N N . VAL A 1 111 ? -1.440 14.796 27.379 1.00 68.88 111 VAL A N 1
ATOM 894 C CA . VAL A 1 111 ? 0.032 14.866 27.414 1.00 68.88 111 VAL A CA 1
ATOM 895 C C . VAL A 1 111 ? 0.548 16.054 26.594 1.00 68.88 111 VAL A C 1
ATOM 897 O O . VAL A 1 111 ? 1.399 16.813 27.068 1.00 68.88 111 VAL A O 1
ATOM 900 N N . ALA A 1 112 ? 0.010 16.268 25.388 1.00 64.38 112 ALA A N 1
ATOM 901 C CA . ALA A 1 112 ? 0.346 17.432 24.566 1.00 64.38 112 ALA A CA 1
ATOM 902 C C . ALA A 1 112 ? -0.003 18.755 25.267 1.00 64.38 112 ALA A C 1
ATOM 904 O O . ALA A 1 112 ? 0.805 19.687 25.276 1.00 64.38 112 ALA A O 1
ATOM 905 N N . GLU A 1 113 ? -1.186 18.838 25.877 1.00 63.97 113 GLU A N 1
ATOM 906 C CA . GLU A 1 113 ? -1.644 20.020 26.602 1.00 63.97 113 GLU A CA 1
ATOM 907 C C . GLU A 1 113 ? -0.754 20.308 27.816 1.00 63.97 113 GLU A C 1
ATOM 909 O O . GLU A 1 113 ? -0.335 21.451 28.021 1.00 63.97 113 GLU A O 1
ATOM 914 N N . SER A 1 114 ? -0.402 19.276 28.585 1.00 63.03 114 SER A N 1
ATOM 915 C CA . SER A 1 114 ? 0.540 19.394 29.696 1.00 63.03 114 SER A CA 1
ATOM 916 C C . SER A 1 114 ? 1.880 19.968 29.219 1.00 63.03 114 SER A C 1
ATOM 918 O O . SER A 1 114 ? 2.366 20.945 29.790 1.00 63.03 114 SER A O 1
ATOM 920 N N . HIS A 1 115 ? 2.445 19.471 28.113 1.00 62.19 115 HIS A N 1
ATOM 921 C CA . HIS A 1 115 ? 3.702 19.989 27.557 1.00 62.19 115 HIS A CA 1
ATOM 922 C C . HIS A 1 115 ? 3.635 21.461 27.115 1.00 62.19 115 HIS A C 1
ATOM 924 O O . HIS A 1 115 ? 4.611 22.197 27.296 1.00 62.19 115 HIS A O 1
ATOM 930 N N . VAL A 1 116 ? 2.504 21.917 26.567 1.00 59.59 116 VAL A N 1
ATOM 931 C CA . VAL A 1 116 ? 2.294 23.337 26.226 1.00 59.59 116 VAL A CA 1
ATOM 932 C C . VAL A 1 116 ? 2.191 24.187 27.495 1.00 59.59 116 VAL A C 1
ATOM 934 O O . VAL A 1 116 ? 2.897 25.190 27.610 1.00 59.59 116 VAL A O 1
ATOM 937 N N . ARG A 1 117 ? 1.411 23.745 28.491 1.00 61.03 117 ARG A N 1
ATOM 938 C CA . ARG A 1 117 ? 1.245 24.441 29.781 1.00 61.03 117 ARG A CA 1
ATOM 939 C C . ARG A 1 117 ? 2.569 24.613 30.541 1.00 61.03 117 ARG A C 1
ATOM 941 O O . ARG A 1 117 ? 2.806 25.654 31.150 1.00 61.03 117 ARG A O 1
ATOM 948 N N . HIS A 1 118 ? 3.470 23.631 30.475 1.00 57.41 118 HIS A N 1
ATOM 949 C CA . HIS A 1 118 ? 4.786 23.721 31.122 1.00 57.41 118 HIS A CA 1
ATOM 950 C C . HIS A 1 118 ? 5.718 24.745 30.451 1.00 57.41 118 HIS A C 1
ATOM 952 O O . HIS A 1 118 ? 6.543 25.348 31.134 1.00 57.41 118 HIS A O 1
ATOM 958 N N . ARG A 1 119 ? 5.575 24.999 29.141 1.00 52.78 119 ARG A N 1
ATOM 959 C CA . ARG A 1 119 ? 6.337 26.057 28.449 1.00 52.78 119 ARG A CA 1
ATOM 960 C C . ARG A 1 119 ? 5.803 27.457 28.748 1.00 52.78 119 ARG A C 1
ATOM 962 O O . ARG A 1 119 ? 6.590 28.396 28.832 1.00 52.78 119 ARG A O 1
ATOM 969 N N . THR A 1 120 ? 4.492 27.607 28.932 1.00 50.28 120 THR A N 1
ATOM 970 C CA . THR A 1 120 ? 3.857 28.910 29.195 1.00 50.28 120 THR A CA 1
ATOM 971 C C . THR A 1 120 ? 4.010 29.377 30.643 1.00 50.28 120 THR A C 1
ATOM 973 O O . THR A 1 120 ? 4.061 30.578 30.891 1.00 50.28 120 THR A O 1
ATOM 976 N N . ASN A 1 121 ? 4.179 28.462 31.604 1.00 47.31 121 ASN A N 1
ATOM 977 C CA . ASN A 1 121 ? 4.384 28.808 33.020 1.00 47.31 121 ASN A CA 1
ATOM 978 C C . ASN A 1 121 ? 5.748 29.474 33.320 1.00 47.31 121 ASN A C 1
ATOM 980 O O . ASN A 1 121 ? 5.983 29.898 34.448 1.00 47.31 121 ASN A O 1
ATOM 984 N N . SER A 1 122 ? 6.638 29.613 32.325 1.00 47.62 122 SER A N 1
ATOM 985 C CA . SER A 1 122 ? 7.878 30.398 32.441 1.00 47.62 122 SER A CA 1
ATOM 986 C C . SER A 1 122 ? 7.686 31.903 32.175 1.00 47.62 122 SER A C 1
ATOM 988 O O . SER A 1 122 ? 8.656 32.656 32.270 1.00 47.62 122 SER A O 1
ATOM 990 N N . VAL A 1 123 ? 6.474 32.370 31.847 1.00 48.34 123 VAL A N 1
ATOM 991 C CA . VAL A 1 123 ? 6.195 33.792 31.588 1.00 48.34 123 VAL A CA 1
ATOM 992 C C . VAL A 1 123 ? 5.041 34.262 32.477 1.00 48.34 123 VAL A C 1
ATOM 994 O O . VAL A 1 123 ? 3.867 34.146 32.140 1.00 48.34 123 VAL A O 1
ATOM 997 N N . ASN A 1 124 ? 5.390 34.814 33.641 1.00 43.44 124 ASN A N 1
ATOM 998 C CA . ASN A 1 124 ? 4.468 35.558 34.498 1.00 43.44 124 ASN A CA 1
ATOM 999 C C . ASN A 1 124 ? 4.058 36.866 33.801 1.00 43.44 124 ASN A C 1
ATOM 1001 O O . ASN A 1 124 ? 4.767 37.865 33.908 1.00 43.44 124 ASN A O 1
ATOM 1005 N N . VAL A 1 125 ? 2.910 36.887 33.119 1.00 43.97 125 VAL A N 1
ATOM 1006 C CA . VAL A 1 125 ? 2.239 38.142 32.739 1.00 43.97 125 VAL A CA 1
ATOM 1007 C C . VAL A 1 125 ? 0.768 38.080 33.163 1.00 43.97 125 VAL A C 1
ATOM 1009 O O . VAL A 1 125 ? -0.005 37.307 32.594 1.00 43.97 125 VAL A O 1
ATOM 1012 N N . PRO A 1 126 ? 0.347 38.876 34.161 1.00 40.84 126 PRO A N 1
ATOM 1013 C CA . PRO A 1 126 ? -1.043 38.925 34.587 1.00 40.84 126 PRO A CA 1
ATOM 1014 C C . PRO A 1 126 ? -1.853 39.798 33.618 1.00 40.84 126 PRO A C 1
ATOM 1016 O O . PRO A 1 126 ? -1.559 40.980 33.451 1.00 40.84 126 PRO A O 1
ATOM 1019 N N . GLY A 1 127 ? -2.894 39.226 33.002 1.00 46.31 127 GLY A N 1
ATOM 1020 C CA . GLY A 1 127 ? -3.953 40.010 32.350 1.00 46.31 127 GLY A CA 1
ATOM 1021 C C . GLY A 1 127 ? -4.219 39.779 30.860 1.00 46.31 127 GLY A C 1
ATOM 1022 O O . GLY A 1 127 ? -4.633 40.717 30.190 1.00 46.31 127 GLY A O 1
ATOM 1023 N N . SER A 1 128 ? -4.048 38.573 30.311 1.00 39.03 128 SER A N 1
ATOM 1024 C CA . SER A 1 128 ? -4.520 38.288 28.943 1.00 39.03 128 SER A CA 1
ATOM 1025 C C . SER A 1 128 ? -5.338 36.997 28.864 1.00 39.03 128 SER A C 1
ATOM 1027 O O . SER A 1 128 ? -4.840 35.888 29.020 1.00 39.03 128 SER A O 1
ATOM 1029 N N . GLN A 1 129 ? -6.633 37.162 28.590 1.00 37.72 129 GLN A N 1
ATOM 1030 C CA . GLN A 1 129 ? -7.575 36.115 28.186 1.00 37.72 129 GLN A CA 1
ATOM 1031 C C . GLN A 1 129 ? -7.272 35.624 26.752 1.00 37.72 129 GLN A C 1
ATOM 1033 O O . GLN A 1 129 ? -8.121 35.683 25.870 1.00 37.72 129 GLN A O 1
ATOM 1038 N N . ILE A 1 130 ? -6.045 35.162 26.498 1.00 42.31 130 ILE A N 1
ATOM 1039 C CA . ILE A 1 130 ? -5.598 34.631 25.195 1.00 42.31 130 ILE A CA 1
ATOM 1040 C C . ILE A 1 130 ? -4.924 33.263 25.412 1.00 42.31 130 ILE A C 1
ATOM 1042 O O . ILE A 1 130 ? -3.898 32.946 24.832 1.00 42.31 130 ILE A O 1
ATOM 1046 N N . ILE A 1 131 ? -5.469 32.448 26.321 1.00 45.59 131 ILE A N 1
ATOM 1047 C CA . ILE A 1 131 ? -4.834 31.196 26.784 1.00 45.59 131 ILE A CA 1
ATOM 1048 C C . ILE A 1 131 ? -5.381 29.957 26.034 1.00 45.59 131 ILE A C 1
ATOM 1050 O O . ILE A 1 131 ? -4.787 28.887 26.079 1.00 45.59 131 ILE A O 1
ATOM 1054 N N . SER A 1 132 ? -6.464 30.081 25.256 1.00 47.28 132 SER A N 1
ATOM 1055 C CA . SER A 1 132 ? -7.077 28.944 24.532 1.00 47.28 132 SER A CA 1
ATOM 1056 C C . SER A 1 132 ? -6.640 28.781 23.068 1.00 47.28 132 SER A C 1
ATOM 1058 O O . SER A 1 132 ? -7.061 27.824 22.423 1.00 47.28 132 SER A O 1
ATOM 1060 N N . ALA A 1 133 ? -5.820 29.685 22.522 1.00 48.50 133 ALA A N 1
ATOM 1061 C CA . ALA A 1 133 ? -5.446 29.664 21.102 1.00 48.50 133 ALA A CA 1
ATOM 1062 C C . ALA A 1 133 ? -4.235 28.763 20.787 1.00 48.50 133 ALA A C 1
ATOM 1064 O O . ALA A 1 133 ? -4.093 28.313 19.650 1.00 48.50 133 ALA A O 1
ATOM 1065 N N . ASP A 1 134 ? -3.398 28.442 21.778 1.00 54.47 134 ASP A N 1
ATOM 1066 C CA . ASP A 1 134 ? -2.130 27.748 21.527 1.00 54.47 134 ASP A CA 1
ATOM 1067 C C . ASP A 1 134 ? -2.242 26.226 21.460 1.00 54.47 134 ASP A C 1
ATOM 1069 O O . ASP A 1 134 ? -1.456 25.610 20.752 1.00 54.47 134 ASP A O 1
ATOM 1073 N N . VAL A 1 135 ? -3.228 25.595 22.106 1.00 57.25 135 VAL A N 1
ATOM 1074 C CA . VAL A 1 135 ? -3.462 24.148 21.931 1.00 57.25 135 VAL A CA 1
ATOM 1075 C C . VAL A 1 135 ? -3.929 23.847 20.499 1.00 57.25 135 VAL A C 1
ATOM 1077 O O . VAL A 1 135 ? -3.295 23.017 19.848 1.00 57.25 135 VAL A O 1
ATOM 1080 N N . PRO A 1 136 ? -4.923 24.561 19.927 1.00 55.16 136 PRO A N 1
ATOM 1081 C CA . PRO A 1 136 ? -5.260 24.434 18.512 1.00 55.16 136 PRO A CA 1
ATOM 1082 C C . PRO A 1 136 ? -4.084 24.748 17.583 1.00 55.16 136 PRO A C 1
ATOM 1084 O O . PRO A 1 136 ? -3.866 24.002 16.638 1.00 55.16 136 PRO A O 1
ATOM 1087 N N . LEU A 1 137 ? -3.289 25.795 17.843 1.00 55.34 137 LEU A N 1
ATOM 1088 C CA . LEU A 1 137 ? -2.124 26.143 17.013 1.00 55.34 137 LEU A CA 1
ATOM 1089 C C . LEU A 1 137 ? -0.973 25.136 17.139 1.00 55.34 137 LEU A C 1
ATOM 1091 O O . LEU A 1 137 ? -0.300 24.854 16.151 1.00 55.34 137 LEU A O 1
ATOM 1095 N N . TYR A 1 138 ? -0.756 24.561 18.321 1.00 54.66 138 TYR A N 1
ATOM 1096 C CA . TYR A 1 138 ? 0.215 23.496 18.561 1.00 54.66 138 TYR A CA 1
ATOM 1097 C C . TYR A 1 138 ? -0.213 22.213 17.859 1.00 54.66 138 TYR A C 1
ATOM 1099 O O . TYR A 1 138 ? 0.602 21.600 17.177 1.00 54.66 138 TYR A O 1
ATOM 1107 N N . ILE A 1 139 ? -1.497 21.862 17.948 1.00 56.69 139 ILE A N 1
ATOM 1108 C CA . ILE A 1 139 ? -2.104 20.755 17.211 1.00 56.69 139 ILE A CA 1
ATOM 1109 C C . ILE A 1 139 ? -1.985 21.015 15.704 1.00 56.69 139 ILE A C 1
ATOM 1111 O O . ILE A 1 139 ? -1.468 20.164 15.004 1.00 56.69 139 ILE A O 1
ATOM 1115 N N . ILE A 1 140 ? -2.320 22.203 15.192 1.00 58.91 140 ILE A N 1
ATOM 1116 C CA . ILE A 1 140 ? -2.154 22.596 13.777 1.00 58.91 140 ILE A CA 1
ATOM 1117 C C . ILE A 1 140 ? -0.682 22.547 13.336 1.00 58.91 140 ILE A C 1
ATOM 1119 O O . ILE A 1 140 ? -0.384 22.144 12.215 1.00 58.91 140 ILE A O 1
ATOM 1123 N N . SER A 1 141 ? 0.254 22.944 14.197 1.00 54.62 141 SER A N 1
ATOM 1124 C CA . SER A 1 141 ? 1.696 22.936 13.927 1.00 54.62 141 SER A CA 1
ATOM 1125 C C . SER A 1 141 ? 2.278 21.517 13.933 1.00 54.62 141 SER A C 1
ATOM 1127 O O . SER A 1 141 ? 3.028 21.158 13.027 1.00 54.62 141 SER A O 1
ATOM 1129 N N . LYS A 1 142 ? 1.878 20.674 14.894 1.00 53.28 142 LYS A N 1
ATOM 1130 C CA . LYS A 1 142 ? 2.282 19.261 15.011 1.00 53.28 142 LYS A CA 1
ATOM 1131 C C . LYS A 1 142 ? 1.597 18.354 13.998 1.00 53.28 142 LYS A C 1
ATOM 1133 O O . LYS A 1 142 ? 2.230 17.432 13.499 1.00 53.28 142 LYS A O 1
ATOM 1138 N N . LEU A 1 143 ? 0.352 18.660 13.651 1.00 51.84 143 LEU A N 1
ATOM 1139 C CA . LEU A 1 143 ? -0.338 18.107 12.496 1.00 51.84 143 LEU A CA 1
ATOM 1140 C C . LEU A 1 143 ? 0.215 18.702 11.194 1.00 51.84 143 LEU A C 1
ATOM 1142 O O . LEU A 1 143 ? -0.181 18.263 10.145 1.00 51.84 143 LEU A O 1
ATOM 1146 N N . GLY A 1 144 ? 1.085 19.714 11.160 1.00 49.25 144 GLY A N 1
ATOM 1147 C CA . GLY A 1 144 ? 1.547 20.279 9.878 1.00 49.25 144 GLY A CA 1
ATOM 1148 C C . GLY A 1 144 ? 0.442 20.922 9.010 1.00 49.25 144 GLY A C 1
ATOM 1149 O O . GLY A 1 144 ? 0.653 21.170 7.824 1.00 49.25 144 GLY A O 1
ATOM 1150 N N . LEU A 1 145 ? -0.715 21.254 9.595 1.00 51.16 145 LEU A N 1
ATOM 1151 C CA . LEU A 1 145 ? -1.845 21.944 8.953 1.00 51.16 145 LEU A CA 1
ATOM 1152 C C . LEU A 1 145 ? -1.546 23.423 8.629 1.00 51.16 145 LEU A C 1
ATOM 1154 O O . LEU A 1 145 ? -2.269 24.049 7.860 1.00 51.16 145 LEU A O 1
ATOM 1158 N N . SER A 1 146 ? -0.472 23.998 9.182 1.00 46.91 146 SER A N 1
ATOM 1159 C CA . SER A 1 146 ? -0.142 25.430 9.046 1.00 46.91 146 SER A CA 1
ATOM 1160 C C . SER A 1 146 ? 0.411 25.841 7.664 1.00 46.91 146 SER A C 1
ATOM 1162 O O . SER A 1 146 ? 0.682 27.017 7.432 1.00 46.91 146 SER A O 1
ATOM 1164 N N . LYS A 1 147 ? 0.611 24.905 6.719 1.00 47.50 147 LYS A N 1
ATOM 1165 C CA . LYS A 1 147 ? 1.320 25.198 5.453 1.00 47.50 147 LYS A CA 1
ATOM 1166 C C . LYS A 1 147 ? 0.663 24.753 4.143 1.00 47.50 147 LYS A C 1
ATOM 1168 O O . LYS A 1 147 ? 1.308 24.871 3.107 1.00 47.50 147 LYS A O 1
ATOM 1173 N N . THR A 1 148 ? -0.595 24.312 4.128 1.00 42.44 148 THR A N 1
ATOM 1174 C CA . THR A 1 148 ? -1.205 23.767 2.890 1.00 42.44 148 THR A CA 1
ATOM 1175 C C . THR A 1 148 ? -2.535 24.391 2.462 1.00 42.44 148 THR A C 1
ATOM 1177 O O . THR A 1 148 ? -3.168 23.877 1.546 1.00 42.44 148 THR A O 1
ATOM 1180 N N . VAL A 1 149 ? -2.943 25.535 3.026 1.00 41.81 149 VAL A N 1
ATOM 1181 C CA . VAL A 1 149 ? -4.154 26.252 2.555 1.00 41.81 149 VAL A CA 1
ATOM 1182 C C . VAL A 1 149 ? -3.845 27.342 1.508 1.00 41.81 149 VAL A C 1
ATOM 1184 O O . VAL A 1 149 ? -4.763 27.843 0.869 1.00 41.81 149 VAL A O 1
ATOM 1187 N N . LEU A 1 150 ? -2.572 27.695 1.259 1.00 39.50 150 LEU A N 1
ATOM 1188 C CA . LEU A 1 150 ? -2.221 28.847 0.403 1.00 39.50 150 LEU A CA 1
ATOM 1189 C C . LEU A 1 150 ? -1.360 28.570 -0.839 1.00 39.50 150 LEU A C 1
ATOM 1191 O O . LEU A 1 150 ? -1.135 29.506 -1.599 1.00 39.50 150 LEU A O 1
ATOM 1195 N N . ASP A 1 151 ? -0.936 27.335 -1.121 1.00 37.69 151 ASP A N 1
ATOM 1196 C CA . ASP A 1 151 ? -0.330 27.028 -2.427 1.00 37.69 151 ASP A CA 1
ATOM 1197 C C . ASP A 1 151 ? -1.304 26.186 -3.256 1.00 37.69 151 ASP A C 1
ATOM 1199 O O . ASP A 1 151 ? -1.310 24.955 -3.226 1.00 37.69 151 ASP A O 1
ATOM 1203 N N . GLY A 1 152 ? -2.196 26.894 -3.955 1.00 35.75 152 GLY A N 1
ATOM 1204 C CA . GLY A 1 152 ? -3.223 26.384 -4.866 1.00 35.75 152 GLY A CA 1
ATOM 1205 C C . GLY A 1 152 ? -2.656 25.709 -6.118 1.00 35.75 152 GLY A C 1
ATOM 1206 O O . GLY A 1 152 ? -3.063 26.009 -7.237 1.00 35.75 152 GLY A O 1
ATOM 1207 N N . LYS A 1 153 ? -1.730 24.767 -5.938 1.00 30.22 153 LYS A N 1
ATOM 1208 C CA . LYS A 1 153 ? -1.249 23.843 -6.964 1.00 30.22 153 LYS A CA 1
ATOM 1209 C C . LYS A 1 153 ? -1.626 22.418 -6.574 1.00 30.22 153 LYS A C 1
ATOM 1211 O O . LYS A 1 153 ? -0.773 21.540 -6.475 1.00 30.22 153 LYS A O 1
ATOM 1216 N N . PHE A 1 154 ? -2.928 22.165 -6.428 1.00 35.00 154 PHE A N 1
ATOM 1217 C CA . PHE A 1 154 ? -3.497 20.816 -6.503 1.00 35.00 154 PHE A CA 1
ATOM 1218 C C . PHE A 1 154 ? -3.324 20.271 -7.933 1.00 35.00 154 PHE A C 1
ATOM 1220 O O . PHE A 1 154 ? -4.274 20.127 -8.698 1.00 35.00 154 PHE A O 1
ATOM 1227 N N . LYS A 1 155 ? -2.085 19.955 -8.325 1.00 31.14 155 LYS A N 1
ATOM 1228 C CA . LYS A 1 155 ? -1.857 18.985 -9.392 1.00 31.14 155 LYS A CA 1
ATOM 1229 C C . LYS A 1 155 ? -2.162 17.625 -8.787 1.00 31.14 155 LYS A C 1
ATOM 1231 O O . LYS A 1 155 ? -1.364 17.061 -8.048 1.00 31.14 155 LYS A O 1
ATOM 1236 N N . THR A 1 156 ? -3.368 17.162 -9.075 1.00 38.78 156 THR A N 1
ATOM 1237 C CA . THR A 1 156 ? -3.963 15.864 -8.764 1.00 38.78 156 THR A CA 1
ATOM 1238 C C . THR A 1 156 ? -3.016 14.689 -9.038 1.00 38.78 156 THR A C 1
ATOM 1240 O O . THR A 1 156 ? -3.141 13.996 -10.047 1.00 38.78 156 THR A O 1
ATOM 1243 N N . ASN A 1 157 ? -2.085 14.410 -8.132 1.00 42.81 157 ASN A N 1
ATOM 1244 C CA . ASN A 1 157 ? -1.479 13.094 -8.036 1.00 42.81 157 ASN A CA 1
ATOM 1245 C C . ASN A 1 157 ? -2.141 12.377 -6.871 1.00 42.81 157 ASN A C 1
ATOM 1247 O O . ASN A 1 157 ? -1.743 12.515 -5.720 1.00 42.81 157 ASN A O 1
ATOM 1251 N N . LEU A 1 158 ? -3.158 11.588 -7.204 1.00 49.09 158 LEU A N 1
ATOM 1252 C CA . LEU A 1 158 ? -3.876 10.725 -6.269 1.00 49.09 158 LEU A CA 1
ATOM 1253 C C . LEU A 1 158 ? -2.929 9.818 -5.463 1.00 49.09 158 LEU A C 1
ATOM 1255 O O . LEU A 1 158 ? -3.233 9.482 -4.327 1.00 49.09 158 LEU A O 1
ATOM 1259 N N . LEU A 1 159 ? -1.764 9.489 -6.036 1.00 48.38 159 LEU A N 1
ATOM 1260 C CA . LEU A 1 159 ? -0.654 8.819 -5.361 1.00 48.38 159 LEU A CA 1
ATOM 1261 C C . LEU A 1 159 ? -0.201 9.587 -4.112 1.00 48.38 159 LEU A C 1
ATOM 1263 O O . LEU A 1 159 ? -0.184 9.036 -3.022 1.00 48.38 159 LEU A O 1
ATOM 1267 N N . TYR A 1 160 ? 0.095 10.877 -4.268 1.00 47.62 160 TYR A N 1
ATOM 1268 C CA . TYR A 1 160 ? 0.521 11.731 -3.171 1.00 47.62 160 TYR A CA 1
ATOM 1269 C C . TYR A 1 160 ? -0.617 11.947 -2.175 1.00 47.62 160 TYR A C 1
ATOM 1271 O O . TYR A 1 160 ? -0.369 11.840 -0.991 1.00 47.62 160 TYR A O 1
ATOM 1279 N N . THR A 1 161 ? -1.866 12.159 -2.599 1.00 49.03 161 THR A N 1
ATOM 1280 C CA . THR A 1 161 ? -2.988 12.328 -1.652 1.00 49.03 161 THR A CA 1
ATOM 1281 C C . THR A 1 161 ? -3.230 11.083 -0.798 1.00 49.03 161 THR A C 1
ATOM 1283 O O . THR A 1 161 ? -3.350 11.202 0.413 1.00 49.03 161 THR A O 1
ATOM 1286 N N . VAL A 1 162 ? -3.247 9.886 -1.395 1.00 50.16 162 VAL A N 1
ATOM 1287 C CA . VAL A 1 162 ? -3.439 8.634 -0.644 1.00 50.16 162 VAL A CA 1
ATOM 1288 C C . VAL A 1 162 ? -2.227 8.337 0.242 1.00 50.16 162 VAL A C 1
ATOM 1290 O O . VAL A 1 162 ? -2.411 7.961 1.396 1.00 50.16 162 VAL A O 1
ATOM 1293 N N . CYS A 1 163 ? -1.002 8.565 -0.252 1.00 49.81 163 CYS A N 1
ATOM 1294 C CA . CYS A 1 163 ? 0.209 8.424 0.555 1.00 49.81 163 CYS A CA 1
ATOM 1295 C C . CYS A 1 163 ? 0.262 9.436 1.704 1.00 49.81 163 CYS A C 1
ATOM 1297 O O . CYS A 1 163 ? 0.623 9.038 2.803 1.00 49.81 163 CYS A O 1
ATOM 1299 N N . TYR A 1 164 ? -0.089 10.708 1.477 1.00 49.38 164 TYR A N 1
ATOM 1300 C CA . TYR A 1 164 ? -0.089 11.763 2.493 1.00 49.38 164 TYR A CA 1
ATOM 1301 C C . TYR A 1 164 ? -1.187 11.543 3.528 1.00 49.38 164 TYR A C 1
ATOM 1303 O O . TYR A 1 164 ? -0.878 11.636 4.706 1.00 49.38 164 TYR A O 1
ATOM 1311 N N . ASP A 1 165 ? -2.414 11.189 3.134 1.00 52.03 165 ASP A N 1
ATOM 1312 C CA . ASP A 1 165 ? -3.493 10.890 4.087 1.00 52.03 165 ASP A CA 1
ATOM 1313 C C . ASP A 1 165 ? -3.109 9.724 5.019 1.00 52.03 165 ASP A C 1
ATOM 1315 O O . ASP A 1 165 ? -3.270 9.831 6.232 1.00 52.03 165 ASP A O 1
ATOM 1319 N N . LEU A 1 166 ? -2.529 8.640 4.476 1.00 52.56 166 LEU A N 1
ATOM 1320 C CA . LEU A 1 166 ? -2.045 7.509 5.284 1.00 52.56 166 LEU A CA 1
ATOM 1321 C C . LEU A 1 166 ? -0.789 7.853 6.105 1.00 52.56 166 LEU A C 1
ATOM 1323 O O . LEU A 1 166 ? -0.638 7.359 7.223 1.00 52.56 166 LEU A O 1
ATOM 1327 N N . HIS A 1 167 ? 0.124 8.680 5.579 1.00 53.47 167 HIS A N 1
ATOM 1328 C CA . HIS A 1 167 ? 1.340 9.070 6.304 1.00 53.47 167 HIS A CA 1
ATOM 1329 C C . HIS A 1 167 ? 1.059 10.015 7.466 1.00 53.47 167 HIS A C 1
ATOM 1331 O O . HIS A 1 167 ? 1.664 9.896 8.529 1.00 53.47 167 HIS A O 1
ATOM 1337 N N . PHE A 1 168 ? 0.174 1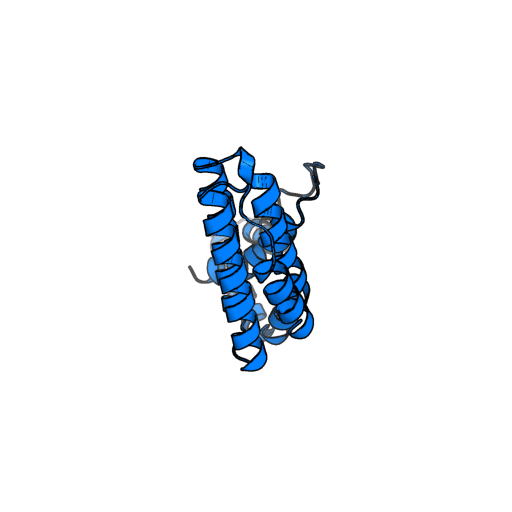0.979 7.249 1.00 48.06 168 PHE A N 1
ATOM 1338 C CA . PHE A 1 168 ? -0.084 12.084 8.157 1.00 48.06 168 PHE A CA 1
ATOM 1339 C C . PHE A 1 168 ? -0.666 11.610 9.489 1.00 48.06 168 PHE A C 1
ATOM 1341 O O . PHE A 1 168 ? -0.214 12.033 10.552 1.00 48.06 168 PHE A O 1
ATOM 1348 N N . HIS A 1 169 ? -1.605 10.666 9.446 1.00 51.47 169 HIS A N 1
ATOM 1349 C CA . HIS A 1 169 ? -2.241 10.155 10.657 1.00 51.47 169 HIS A CA 1
ATOM 1350 C C . HIS A 1 169 ? -1.334 9.205 11.456 1.00 51.47 169 HIS A C 1
ATOM 1352 O O . HIS A 1 169 ? -1.293 9.273 12.687 1.00 51.47 169 HIS A O 1
ATOM 1358 N N . PHE A 1 170 ? -0.528 8.376 10.779 1.00 49.12 170 PHE A N 1
ATOM 1359 C CA . PHE A 1 170 ? 0.452 7.510 11.444 1.00 49.12 170 PHE A CA 1
ATOM 1360 C C . PHE A 1 170 ? 1.605 8.314 12.061 1.00 49.12 170 PHE A C 1
ATOM 1362 O O . PHE A 1 170 ? 2.041 8.027 13.179 1.00 49.12 170 PHE A O 1
ATOM 1369 N N . HIS A 1 171 ? 2.079 9.357 11.371 1.00 48.50 171 HIS A N 1
ATOM 1370 C CA . HIS A 1 171 ? 3.108 10.250 11.896 1.00 48.50 171 HIS A CA 1
ATOM 1371 C C . HIS A 1 171 ? 2.589 11.072 13.086 1.00 48.50 171 HIS A C 1
ATOM 1373 O O . HIS A 1 171 ? 3.356 11.324 14.008 1.00 48.50 171 HIS A O 1
ATOM 1379 N N . PHE A 1 172 ? 1.301 11.434 13.142 1.00 47.28 172 PHE A N 1
ATOM 1380 C CA . PHE A 1 172 ? 0.721 12.061 14.335 1.00 47.28 172 PHE A CA 1
ATOM 1381 C C . PHE A 1 172 ? 0.717 11.113 15.549 1.00 47.28 172 PHE A C 1
ATOM 1383 O O . PHE A 1 172 ? 1.177 11.514 16.617 1.00 47.28 172 PHE A O 1
ATOM 1390 N N . ARG A 1 173 ? 0.315 9.840 15.377 1.00 48.25 173 ARG A N 1
ATOM 1391 C CA . ARG A 1 173 ? 0.399 8.825 16.452 1.00 48.25 173 ARG A CA 1
ATOM 1392 C C . ARG A 1 173 ? 1.836 8.576 16.928 1.00 48.25 173 ARG A C 1
ATOM 1394 O O . ARG A 1 173 ? 2.047 8.434 18.123 1.00 48.25 173 ARG A O 1
ATOM 1401 N N . ASN A 1 174 ? 2.831 8.548 16.036 1.00 45.12 174 ASN A N 1
ATOM 1402 C CA . ASN A 1 174 ? 4.225 8.269 16.425 1.00 45.12 174 ASN A CA 1
ATOM 1403 C C . ASN A 1 174 ? 5.001 9.508 16.906 1.00 45.12 174 ASN A C 1
ATOM 1405 O O . ASN A 1 174 ? 5.865 9.393 17.769 1.00 45.12 174 ASN A O 1
ATOM 1409 N N . SER A 1 175 ? 4.710 10.701 16.381 1.00 42.81 175 SER A N 1
ATOM 1410 C CA . SER A 1 175 ? 5.477 11.921 16.676 1.00 42.81 175 SER A CA 1
ATOM 1411 C C . SER A 1 175 ? 5.117 12.585 18.010 1.00 42.81 175 SER A C 1
ATOM 1413 O O . SER A 1 175 ? 5.766 13.571 18.368 1.00 42.81 175 SER A O 1
ATOM 1415 N N . LEU A 1 176 ? 4.100 12.089 18.726 1.00 41.06 176 LEU A N 1
ATOM 1416 C CA . LEU A 1 176 ? 3.817 12.486 20.109 1.00 41.06 176 LEU A CA 1
ATOM 1417 C C . LEU A 1 176 ? 4.407 11.524 21.159 1.00 41.06 176 LEU A C 1
ATOM 1419 O O . LEU A 1 176 ? 4.402 11.848 22.342 1.00 41.06 176 LEU A O 1
ATOM 1423 N N . PHE A 1 177 ? 4.922 10.368 20.727 1.00 40.22 177 PHE A N 1
ATOM 1424 C CA . PHE A 1 177 ? 5.528 9.336 21.578 1.00 40.22 177 PHE A CA 1
ATOM 1425 C C . PHE A 1 177 ? 7.070 9.409 21.649 1.00 40.22 177 PHE A C 1
ATOM 1427 O O . PHE A 1 177 ? 7.686 8.562 22.296 1.00 40.22 177 PHE A O 1
ATOM 1434 N N . ILE A 1 178 ? 7.692 10.414 21.016 1.00 34.34 178 ILE A N 1
ATOM 1435 C CA . ILE A 1 178 ? 9.133 10.734 21.100 1.00 34.34 178 ILE A CA 1
ATOM 1436 C C . ILE A 1 178 ? 9.282 12.189 21.542 1.00 34.34 178 ILE A C 1
ATOM 1438 O O . ILE A 1 178 ? 10.116 12.450 22.435 1.00 34.34 178 ILE A O 1
#

Organism: NCBI:txid6186

Foldseek 3Di:
DLVLLVVLLVVLVPDDCVPDDPLLVVLSVVLSVLSVVVNVCVVVVNDALVSLLVSLVVLVVSLVVCCVVPVVCNVVSLVSSVSSLVVCLVVSVVRCVVPDDVVLVVVLLVLLVVVVVVVPVVDDDPDDPPPPPVSVVVVCVQLVVPPPPPDPPPPDPVSCVSNCVSVSVVSSVVVSVD

pLDDT: mean 73.72, std 21.17, range [30.22, 96.81]

InterPro domains:
  IPR015022 Microtubule-associated serine/threonine-protein kinase, pre-PK domain [PF08926] (1-150)
  IPR023142 Microtubule-associated serine/threonine-protein kinase, pre-PK domain superfamily [G3DSA:1.20.1480.20] (1-89)
  IPR023142 Microtubule-associated serine/threonine-protein kinase, pre-PK domain superfamily [SSF140482] (1-93)

Secondary structure (DSSP, 8-state):
-HHHHHHHHHHHHT---TTS-HHHHHHHHHHHHHHHHHHHHHHTT---HHHHHHHHHHHHHHHHHHHHH-GGGHHHHHHHHHHHHHHHHHHHHHHHHHH--HHHHHHHHHHHHHHHHHHHTT---------SSHHHHHHHHHTTGGGSSS-------HHHHHHHHHHHHHHHHHHT--

Radius of gyration: 21.18 Å; chains: 1; bounding box: 30×54×59 Å

Sequence (178 aa):
MQEQLASLADEMEHMDTVSWSAVARFVHCQVVQHARDCLQKALSGLVTCRYFYEMTENLSKLVEDTRTRDADSIPLVVTFVRRLLLIIARPARLLECLEFDPSEFYQMLEVAESHVRHRTNSVNVPGSQIISADVPLYIISKLGLSKTVLDGKFKTNLLYTVCYDLHFHFHFRNSLFI